Protein AF-A0A2G4GEY6-F1 (afdb_monomer_lite)

Secondary structure (DSSP, 8-state):
--HHHHHHHHTSS-PEEE-HHHHHHTTS-SSGGG-SHHHHHHTT--EEE--SSHHHHT--HHHHHHHHHHHH---HHHHHHHHHHHHHTSS--TTTHHHHHHHHHHHHHHHHHHHSSTTHHHHTTT------HHHHHHH---TT--GGG--

Structure (mmCIF, N/CA/C/O backbone):
data_AF-A0A2G4GEY6-F1
#
_entry.id   AF-A0A2G4GEY6-F1
#
loop_
_atom_site.group_PDB
_atom_site.id
_atom_site.type_symbol
_atom_site.label_atom_id
_atom_site.label_alt_id
_atom_site.label_comp_id
_atom_site.label_asym_id
_atom_site.label_entity_id
_atom_site.label_seq_id
_atom_site.pdbx_PDB_ins_code
_atom_site.Cartn_x
_atom_site.Cartn_y
_atom_site.Cartn_z
_atom_site.occupancy
_atom_site.B_iso_or_equiv
_atom_site.auth_seq_id
_atom_site.auth_comp_id
_atom_site.auth_asym_id
_atom_site.auth_atom_id
_atom_site.pdbx_PDB_model_num
ATOM 1 N N . MET A 1 1 ? 13.506 -6.830 -16.451 1.00 78.69 1 MET A N 1
ATOM 2 C CA . MET A 1 1 ? 13.740 -7.970 -15.534 1.00 78.69 1 MET A CA 1
ATOM 3 C C . MET A 1 1 ? 13.830 -9.248 -16.355 1.00 78.69 1 MET A C 1
ATOM 5 O O . MET A 1 1 ? 13.039 -9.387 -17.278 1.00 78.69 1 MET A O 1
ATOM 9 N N . SER A 1 2 ? 14.783 -10.144 -16.072 1.00 88.81 2 SER A N 1
ATOM 10 C CA . SER A 1 2 ? 14.877 -11.432 -16.782 1.00 88.81 2 SER A CA 1
ATOM 11 C C . SER A 1 2 ? 13.756 -12.388 -16.351 1.00 88.81 2 SER A C 1
ATOM 13 O O . SER A 1 2 ? 13.258 -12.293 -15.226 1.00 88.81 2 SER A O 1
ATOM 15 N N . SER A 1 3 ? 13.388 -13.345 -17.208 1.00 87.75 3 SER A N 1
ATOM 16 C CA . SER A 1 3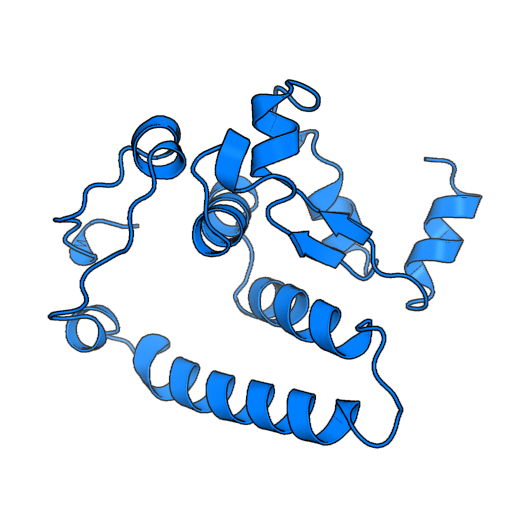 ? 12.372 -14.357 -16.881 1.00 87.75 3 SER A CA 1
ATOM 17 C C . SER A 1 3 ? 12.754 -15.193 -15.656 1.00 87.75 3 SER A C 1
ATOM 19 O O . SER A 1 3 ? 11.899 -15.502 -14.833 1.00 87.75 3 SER A O 1
ATOM 21 N N . ALA A 1 4 ? 14.043 -15.507 -15.488 1.00 89.75 4 ALA A N 1
ATOM 22 C CA . ALA A 1 4 ? 14.536 -16.259 -14.336 1.00 89.75 4 ALA A CA 1
ATOM 23 C C . ALA A 1 4 ? 14.352 -15.483 -13.021 1.00 89.75 4 ALA A C 1
ATOM 25 O O . ALA A 1 4 ? 13.829 -16.025 -12.051 1.00 89.75 4 ALA A O 1
ATOM 26 N N . THR A 1 5 ? 14.711 -14.194 -13.001 1.00 90.12 5 THR A N 1
ATOM 27 C CA . THR A 1 5 ? 14.505 -13.332 -11.826 1.00 90.12 5 THR A CA 1
ATOM 28 C C . THR A 1 5 ? 13.023 -13.210 -11.487 1.00 90.12 5 THR A C 1
ATOM 30 O O . THR A 1 5 ? 12.642 -13.326 -10.327 1.00 90.12 5 THR A O 1
ATOM 33 N N . TYR A 1 6 ? 12.174 -13.031 -12.496 1.00 90.31 6 TYR A N 1
ATOM 34 C CA . TYR A 1 6 ? 10.735 -12.935 -12.288 1.00 90.31 6 TYR A CA 1
ATOM 35 C C . TYR A 1 6 ? 10.137 -14.203 -11.662 1.00 90.31 6 TYR A C 1
ATOM 37 O O . TYR A 1 6 ? 9.339 -14.116 -10.731 1.00 90.31 6 TYR A O 1
ATOM 45 N N . LEU A 1 7 ? 10.556 -15.386 -12.122 1.00 89.44 7 LEU A N 1
ATOM 46 C CA . LEU A 1 7 ? 10.109 -16.656 -11.544 1.00 89.44 7 LEU A CA 1
ATOM 47 C C . LEU A 1 7 ? 10.550 -16.823 -10.084 1.00 89.44 7 LEU A C 1
ATOM 49 O O . LEU A 1 7 ? 9.779 -17.340 -9.279 1.00 89.44 7 LEU A O 1
ATOM 53 N N . LEU A 1 8 ? 11.742 -16.338 -9.720 1.00 89.38 8 LEU A N 1
ATOM 54 C CA . LEU A 1 8 ? 12.191 -16.326 -8.324 1.00 89.38 8 LEU A CA 1
ATOM 55 C C . LEU A 1 8 ? 11.315 -15.421 -7.448 1.00 89.38 8 LEU A C 1
ATOM 57 O O . LEU A 1 8 ? 10.951 -15.816 -6.341 1.00 89.38 8 LEU A O 1
ATOM 61 N N . LEU A 1 9 ? 10.940 -14.240 -7.947 1.00 91.50 9 LEU A N 1
ATOM 62 C CA . LEU A 1 9 ? 10.066 -13.311 -7.224 1.00 91.50 9 LEU A CA 1
ATOM 63 C C . LEU A 1 9 ? 8.654 -13.874 -7.016 1.00 91.50 9 LEU A C 1
ATOM 65 O O . LEU A 1 9 ? 8.071 -13.685 -5.952 1.00 91.50 9 LEU A O 1
ATOM 69 N N . ARG A 1 10 ? 8.116 -14.621 -7.989 1.00 89.50 10 ARG A N 1
ATOM 70 C CA . ARG A 1 10 ? 6.799 -15.273 -7.861 1.00 89.50 10 ARG A CA 1
ATOM 71 C C . ARG A 1 10 ? 6.754 -16.387 -6.815 1.00 89.50 10 ARG A C 1
ATOM 73 O O . ARG A 1 10 ? 5.665 -16.777 -6.412 1.00 89.50 10 ARG A O 1
ATOM 80 N N . ASN A 1 11 ? 7.892 -16.894 -6.340 1.00 86.06 11 ASN A N 1
ATOM 81 C CA . ASN A 1 11 ? 7.934 -17.974 -5.349 1.00 86.06 11 ASN A CA 1
ATOM 82 C C . ASN A 1 11 ? 7.660 -17.499 -3.902 1.00 86.06 11 ASN A C 1
ATOM 84 O O . ASN A 1 11 ? 8.158 -18.086 -2.945 1.00 86.06 11 ASN A O 1
ATOM 88 N N . ASN A 1 12 ? 6.928 -16.391 -3.737 1.00 78.19 12 ASN A N 1
ATOM 89 C CA . ASN A 1 12 ? 6.452 -15.831 -2.467 1.00 78.19 12 ASN A CA 1
ATOM 90 C C . ASN A 1 12 ? 7.522 -15.607 -1.375 1.00 78.19 12 ASN A C 1
ATOM 92 O O . ASN A 1 12 ? 7.202 -15.490 -0.196 1.00 78.19 12 ASN A O 1
ATOM 96 N N . ARG A 1 13 ? 8.808 -15.576 -1.743 1.00 87.44 13 ARG A N 1
ATOM 97 C CA . ARG A 1 13 ? 9.929 -15.497 -0.792 1.00 87.44 13 ARG A CA 1
ATOM 98 C C . ARG A 1 13 ? 10.426 -14.070 -0.581 1.00 87.44 13 ARG A C 1
ATOM 100 O O . ARG A 1 13 ? 11.007 -13.773 0.458 1.00 87.44 13 ARG A O 1
ATOM 107 N N . TYR A 1 14 ? 10.193 -13.200 -1.559 1.00 92.19 14 TYR A N 1
ATOM 108 C CA . TYR A 1 14 ? 10.721 -11.844 -1.596 1.00 92.19 14 TYR A CA 1
ATOM 109 C C . TYR A 1 14 ? 9.590 -10.860 -1.869 1.00 92.19 14 TYR A C 1
ATOM 111 O O . TYR A 1 14 ? 8.844 -11.030 -2.832 1.00 92.19 14 TYR A O 1
ATOM 119 N N . LEU A 1 15 ? 9.493 -9.835 -1.026 1.00 96.12 15 LEU A N 1
ATOM 120 C CA . LEU A 1 15 ? 8.645 -8.676 -1.262 1.00 96.12 15 LEU A CA 1
ATOM 121 C C . LEU A 1 15 ? 9.365 -7.705 -2.195 1.00 96.12 15 LEU A C 1
ATOM 123 O O . LEU A 1 15 ? 10.549 -7.428 -2.003 1.00 96.12 15 LEU A O 1
ATOM 127 N N . VAL A 1 16 ? 8.643 -7.150 -3.162 1.00 96.94 16 VAL A N 1
ATOM 128 C CA . VAL A 1 16 ? 9.079 -5.965 -3.901 1.00 96.94 16 VAL A CA 1
ATOM 129 C C . VAL A 1 16 ? 8.397 -4.739 -3.298 1.00 96.94 16 VAL A C 1
ATOM 131 O O . VAL A 1 16 ? 7.169 -4.633 -3.318 1.00 96.94 16 VAL A O 1
ATOM 134 N N . GLU A 1 17 ? 9.188 -3.813 -2.763 1.00 97.25 17 GLU A N 1
ATOM 135 C CA . GL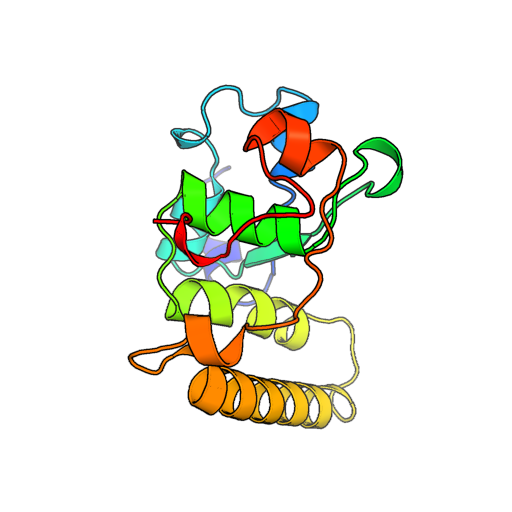U A 1 17 ? 8.696 -2.507 -2.321 1.00 97.25 17 GLU A CA 1
ATOM 136 C C . GLU A 1 17 ? 8.473 -1.592 -3.529 1.00 97.25 17 GLU A C 1
ATOM 138 O O . GLU A 1 17 ? 9.326 -1.471 -4.411 1.00 97.25 17 GLU A O 1
ATOM 143 N N . ILE A 1 18 ? 7.295 -0.979 -3.590 1.00 97.56 18 ILE A N 1
ATOM 144 C CA . ILE A 1 18 ? 6.837 -0.167 -4.710 1.00 97.56 18 ILE A CA 1
ATOM 145 C C . ILE A 1 18 ? 6.626 1.268 -4.223 1.00 97.56 18 ILE A C 1
ATOM 147 O O . ILE A 1 18 ? 5.794 1.516 -3.350 1.00 97.56 18 ILE A O 1
ATOM 151 N N . ASN A 1 19 ? 7.343 2.205 -4.845 1.00 96.50 19 ASN A N 1
ATOM 152 C CA . ASN A 1 19 ? 7.366 3.619 -4.466 1.00 96.50 19 ASN A CA 1
ATOM 153 C C . ASN A 1 19 ? 6.728 4.465 -5.579 1.00 96.50 19 ASN A C 1
ATOM 155 O O . ASN A 1 19 ? 7.434 5.116 -6.356 1.00 96.50 19 ASN A O 1
ATOM 159 N N . LEU A 1 20 ? 5.398 4.420 -5.725 1.00 95.88 20 LEU A N 1
ATOM 160 C CA . LEU A 1 20 ? 4.706 4.965 -6.903 1.00 95.88 20 LEU A CA 1
ATOM 161 C C . LEU A 1 20 ? 4.904 6.476 -7.033 1.00 95.88 20 LEU A C 1
ATOM 163 O O . LEU A 1 20 ? 5.131 6.982 -8.137 1.00 95.88 20 LEU A O 1
ATOM 167 N N . VAL A 1 21 ? 4.822 7.205 -5.916 1.00 94.25 21 VAL A N 1
ATOM 168 C CA . VAL A 1 21 ? 4.986 8.663 -5.920 1.00 94.25 21 VAL A CA 1
ATOM 169 C C . VAL A 1 21 ? 6.416 9.037 -6.300 1.00 94.25 21 VAL A C 1
ATOM 171 O O . VAL A 1 21 ? 6.606 9.838 -7.217 1.00 94.25 21 VAL A O 1
ATOM 174 N N . SER A 1 22 ? 7.410 8.411 -5.664 1.00 94.75 22 SER A N 1
ATOM 175 C CA . SER A 1 22 ? 8.834 8.628 -5.962 1.00 94.75 22 SER A CA 1
ATOM 176 C C . SER A 1 22 ? 9.157 8.310 -7.428 1.00 94.75 22 SER A C 1
ATOM 178 O O . SER A 1 22 ? 9.702 9.148 -8.147 1.00 94.75 22 SER A O 1
ATOM 180 N N . ASN A 1 23 ? 8.725 7.146 -7.934 1.00 93.94 23 ASN A N 1
ATOM 181 C CA . ASN A 1 23 ? 8.978 6.720 -9.317 1.00 93.94 23 ASN A CA 1
ATOM 182 C C . ASN A 1 23 ? 8.396 7.691 -10.354 1.00 93.94 23 ASN A C 1
ATOM 184 O O . ASN A 1 23 ? 9.021 7.949 -11.386 1.00 93.94 23 ASN A O 1
ATOM 188 N N . ARG A 1 24 ? 7.229 8.277 -10.062 1.00 90.62 24 ARG A N 1
ATOM 189 C CA . ARG A 1 24 ? 6.629 9.320 -10.897 1.00 90.62 24 ARG A CA 1
ATOM 190 C C . ARG A 1 24 ? 7.404 10.637 -10.821 1.00 90.62 24 ARG A C 1
ATOM 192 O O . ARG A 1 24 ? 7.635 11.257 -11.856 1.00 90.62 24 ARG A O 1
ATOM 199 N N . LEU A 1 25 ? 7.761 11.100 -9.621 1.00 90.31 25 LEU A N 1
ATOM 200 C CA . LEU A 1 25 ? 8.410 12.405 -9.424 1.00 90.31 25 LEU A CA 1
ATOM 201 C C . LEU A 1 25 ? 9.854 12.435 -9.938 1.00 90.31 25 LEU A C 1
ATOM 203 O O . LEU A 1 25 ? 10.306 13.482 -10.395 1.00 90.31 25 LEU A O 1
ATOM 207 N N . LEU A 1 26 ? 10.531 11.286 -9.949 1.00 91.31 26 LEU A N 1
ATOM 208 C CA . LEU A 1 26 ? 11.842 11.096 -10.574 1.00 91.31 26 LEU A CA 1
ATOM 209 C C . LEU A 1 26 ? 11.767 10.825 -12.087 1.00 91.31 26 LEU A C 1
ATOM 211 O O . LEU A 1 26 ? 12.794 10.600 -12.719 1.00 91.31 26 LEU A O 1
ATOM 215 N N . ALA A 1 27 ? 10.566 10.851 -12.676 1.00 86.44 27 ALA A N 1
ATOM 216 C CA . ALA A 1 27 ? 10.319 10.606 -14.097 1.00 86.44 27 ALA A CA 1
ATOM 217 C C . ALA A 1 27 ? 10.824 9.243 -14.621 1.00 86.44 27 ALA A C 1
ATOM 219 O O . ALA A 1 27 ? 11.021 9.085 -15.825 1.00 86.44 27 ALA A O 1
ATOM 220 N N . TYR A 1 28 ? 10.969 8.237 -13.750 1.00 81.94 28 TYR A N 1
ATOM 221 C CA . TYR A 1 28 ? 11.288 6.865 -14.170 1.00 81.94 28 TYR A CA 1
ATOM 222 C C . TYR A 1 28 ? 10.149 6.222 -14.961 1.00 81.94 28 TYR A C 1
ATOM 224 O O . TYR A 1 28 ? 10.383 5.375 -15.818 1.00 81.94 28 TYR A O 1
ATOM 232 N N . VAL A 1 29 ? 8.913 6.628 -14.664 1.00 78.94 29 VAL A N 1
ATOM 233 C CA . VAL A 1 29 ? 7.706 6.165 -15.343 1.00 78.94 29 VAL A CA 1
ATOM 234 C C . VAL A 1 29 ? 6.844 7.384 -15.657 1.00 78.94 29 VAL A C 1
ATOM 236 O O . VAL A 1 29 ? 6.232 7.977 -14.768 1.00 78.94 29 VAL A O 1
ATOM 239 N N . THR A 1 30 ? 6.823 7.788 -16.925 1.00 75.44 30 THR A N 1
ATOM 240 C CA . THR A 1 30 ? 6.037 8.939 -17.399 1.00 75.44 30 THR A CA 1
ATOM 241 C C . THR A 1 30 ? 4.571 8.577 -17.627 1.00 75.44 30 THR A C 1
ATOM 243 O O . THR A 1 30 ? 3.687 9.375 -17.315 1.00 75.44 30 THR A O 1
ATOM 246 N N . ASP A 1 31 ? 4.310 7.359 -18.105 1.00 85.50 31 ASP A N 1
ATOM 247 C CA . ASP A 1 31 ? 2.976 6.774 -18.224 1.00 85.50 31 ASP A CA 1
ATOM 248 C C . ASP A 1 31 ? 2.752 5.746 -17.103 1.00 85.50 31 ASP A C 1
ATOM 250 O O . ASP A 1 31 ? 3.406 4.700 -17.114 1.00 85.50 31 ASP A O 1
ATOM 254 N N . PRO A 1 32 ? 1.823 5.988 -16.154 1.00 83.75 32 PRO A N 1
ATOM 255 C CA . PRO A 1 32 ? 1.493 5.029 -15.103 1.00 83.75 32 PRO A CA 1
ATOM 256 C C . PRO A 1 32 ? 1.214 3.618 -15.631 1.00 83.75 32 PRO A C 1
ATOM 258 O O . PRO A 1 32 ? 1.593 2.652 -14.979 1.00 83.75 32 PRO A O 1
ATOM 261 N N . MET A 1 33 ? 0.638 3.471 -16.828 1.00 86.62 33 MET A N 1
ATOM 262 C CA . MET A 1 33 ? 0.335 2.158 -17.411 1.00 86.62 33 MET A CA 1
ATOM 263 C C . MET A 1 33 ? 1.582 1.323 -17.724 1.00 86.62 33 MET A C 1
ATOM 265 O O . MET A 1 33 ? 1.484 0.103 -17.846 1.00 86.62 33 MET A O 1
ATOM 269 N N . GLN A 1 34 ? 2.754 1.954 -17.819 1.00 90.88 34 GLN A N 1
ATOM 270 C CA . GLN A 1 34 ? 4.036 1.280 -18.027 1.00 90.88 34 GLN A CA 1
ATOM 271 C C . GLN A 1 34 ? 4.707 0.857 -16.717 1.00 90.88 34 GLN A C 1
ATOM 273 O O . GLN A 1 34 ? 5.735 0.177 -16.742 1.00 90.88 34 GLN A O 1
ATOM 278 N N . HIS A 1 35 ? 4.149 1.230 -15.562 1.00 95.06 35 HIS A N 1
ATOM 279 C CA . HIS A 1 35 ? 4.694 0.805 -14.281 1.00 95.06 35 HIS A CA 1
ATOM 280 C C . HIS A 1 35 ? 4.587 -0.725 -14.150 1.00 95.06 35 HIS A C 1
ATOM 282 O O . HIS A 1 35 ? 3.519 -1.288 -14.391 1.00 95.06 35 HIS A O 1
ATOM 288 N N . PRO A 1 36 ? 5.629 -1.438 -13.685 1.00 94.75 36 PRO A N 1
ATOM 289 C CA . PRO A 1 36 ? 5.570 -2.896 -13.519 1.00 94.75 36 PRO A CA 1
ATOM 290 C C . PRO A 1 36 ? 4.645 -3.354 -12.379 1.00 94.75 36 PRO A C 1
ATOM 292 O O . PRO A 1 36 ? 4.363 -4.542 -12.247 1.00 94.75 36 PRO A O 1
ATOM 295 N N . PHE A 1 37 ? 4.158 -2.422 -11.557 1.00 96.75 37 PHE A N 1
ATOM 296 C CA . PHE A 1 37 ? 3.401 -2.691 -10.331 1.00 96.75 37 PHE A CA 1
ATOM 297 C C . PHE A 1 37 ? 2.162 -3.575 -10.554 1.00 96.75 37 PHE A C 1
ATOM 299 O O . PHE A 1 37 ? 2.094 -4.634 -9.927 1.00 96.75 37 PHE A O 1
ATOM 306 N N . PRO A 1 38 ? 1.209 -3.219 -11.443 1.00 95.94 38 PRO A N 1
ATOM 307 C CA . PRO A 1 38 ? 0.022 -4.038 -11.673 1.00 95.94 38 PRO A CA 1
ATOM 308 C C . PRO A 1 38 ? 0.359 -5.448 -12.163 1.00 95.94 38 PRO A C 1
ATOM 310 O O . PRO A 1 38 ? -0.316 -6.397 -11.774 1.00 95.94 38 PRO A O 1
ATOM 313 N N . VAL A 1 39 ? 1.404 -5.606 -12.986 1.00 95.06 39 VAL A N 1
ATOM 314 C CA . VAL A 1 39 ? 1.832 -6.925 -13.474 1.00 95.06 39 VAL A CA 1
ATOM 315 C C . VAL A 1 39 ? 2.390 -7.756 -12.327 1.00 95.06 39 VAL A C 1
ATOM 317 O O . VAL A 1 39 ? 1.967 -8.895 -12.163 1.00 95.06 39 VAL A O 1
ATOM 320 N N . LEU A 1 40 ? 3.286 -7.200 -11.507 1.00 96.25 40 LEU A N 1
ATOM 321 C CA . LEU A 1 40 ? 3.846 -7.898 -10.345 1.00 96.25 40 LEU A CA 1
ATOM 322 C C . LEU A 1 40 ? 2.735 -8.357 -9.390 1.00 96.25 40 LEU A C 1
ATOM 324 O O . LEU A 1 40 ? 2.639 -9.546 -9.089 1.00 96.25 40 LEU A O 1
ATOM 328 N N . LEU A 1 41 ? 1.845 -7.440 -9.007 1.00 96.56 41 LEU A N 1
ATOM 329 C CA . LEU A 1 41 ? 0.726 -7.721 -8.109 1.00 96.56 41 LEU A CA 1
ATOM 330 C C . LEU A 1 41 ? -0.178 -8.839 -8.648 1.00 96.56 41 LEU A C 1
ATOM 332 O O . LEU A 1 41 ? -0.402 -9.848 -7.982 1.00 96.56 41 LEU A O 1
ATOM 336 N N . ARG A 1 42 ? -0.675 -8.693 -9.881 1.00 95.75 42 ARG A N 1
ATOM 337 C CA . ARG A 1 42 ? -1.709 -9.583 -10.446 1.00 95.75 42 ARG A CA 1
ATOM 338 C C . ARG A 1 42 ? -1.183 -10.929 -10.911 1.00 95.75 42 ARG A C 1
ATOM 340 O O . ARG A 1 42 ? -1.959 -11.822 -11.235 1.00 95.75 42 ARG A O 1
ATOM 347 N N . THR A 1 43 ? 0.131 -11.091 -10.938 1.00 94.69 43 THR A N 1
ATOM 348 C CA . THR A 1 43 ? 0.776 -12.368 -11.239 1.00 94.69 43 THR A CA 1
ATOM 349 C C . THR A 1 43 ? 1.264 -13.078 -9.980 1.00 94.69 43 THR A C 1
ATOM 351 O O . THR A 1 43 ? 1.808 -14.179 -10.075 1.00 94.69 43 THR A O 1
ATOM 354 N N . GLY A 1 44 ? 1.016 -12.518 -8.794 1.00 92.81 44 GLY A N 1
ATOM 355 C CA . GLY A 1 44 ? 1.319 -13.156 -7.515 1.00 92.81 44 GLY A CA 1
ATOM 356 C C . GLY A 1 44 ? 2.752 -12.947 -7.034 1.00 92.81 44 GLY A C 1
ATOM 357 O O . GLY A 1 44 ? 3.233 -13.733 -6.225 1.00 92.81 44 GLY A O 1
ATOM 358 N N . VAL A 1 45 ? 3.453 -11.919 -7.523 1.00 96.56 45 VAL A N 1
ATOM 359 C CA . VAL A 1 45 ? 4.668 -11.449 -6.845 1.00 96.56 45 VAL A CA 1
ATOM 360 C C . VAL A 1 45 ? 4.242 -10.685 -5.587 1.00 96.56 45 VAL A C 1
ATOM 362 O O . VAL A 1 45 ? 3.406 -9.782 -5.698 1.00 96.56 45 VAL A O 1
ATOM 365 N N . PRO A 1 46 ? 4.806 -10.985 -4.402 1.00 96.81 46 PRO A N 1
ATOM 366 C CA . PRO A 1 46 ? 4.516 -10.211 -3.204 1.00 96.81 46 PRO A CA 1
ATOM 367 C C . PRO A 1 46 ? 4.991 -8.778 -3.383 1.00 96.81 46 PRO A C 1
ATOM 369 O O . PRO A 1 46 ? 6.164 -8.517 -3.654 1.00 96.81 46 PRO A O 1
ATOM 372 N N . VAL A 1 47 ? 4.068 -7.842 -3.221 1.00 97.88 47 VAL A N 1
ATOM 373 C CA . VAL A 1 47 ? 4.336 -6.409 -3.330 1.00 97.88 47 VAL A CA 1
ATOM 374 C C . VAL A 1 47 ? 3.799 -5.679 -2.109 1.00 97.88 47 VAL A C 1
ATOM 376 O O . VAL A 1 47 ? 2.775 -6.073 -1.544 1.00 97.88 47 VAL A O 1
ATOM 379 N N . GLY A 1 48 ? 4.497 -4.616 -1.720 1.00 97.75 48 GLY A N 1
ATOM 380 C CA . GLY A 1 48 ? 4.085 -3.662 -0.693 1.00 97.75 48 GLY A CA 1
ATOM 381 C C . GLY A 1 48 ? 4.334 -2.235 -1.175 1.00 97.75 48 GLY A C 1
ATOM 382 O O . GLY A 1 48 ? 5.172 -2.017 -2.048 1.00 97.75 48 GLY A O 1
ATOM 383 N N . LEU A 1 49 ? 3.591 -1.266 -0.639 1.00 98.12 49 LEU A N 1
ATOM 384 C CA . LEU A 1 49 ? 3.793 0.153 -0.947 1.00 98.12 49 LEU A CA 1
ATOM 385 C C . LEU A 1 49 ? 4.718 0.800 0.084 1.00 98.12 49 LEU A C 1
ATOM 387 O O . LEU A 1 49 ? 4.648 0.462 1.266 1.00 98.12 49 LEU A O 1
ATOM 391 N N . ASN A 1 50 ? 5.537 1.754 -0.354 1.00 97.00 50 ASN A N 1
ATOM 392 C CA . ASN A 1 50 ? 6.388 2.562 0.511 1.00 97.00 50 ASN A CA 1
ATOM 393 C C . ASN A 1 50 ? 6.533 3.989 -0.044 1.00 97.00 50 ASN A C 1
ATOM 395 O O . ASN A 1 50 ? 6.402 4.217 -1.241 1.00 97.00 50 ASN A O 1
ATOM 399 N N . THR A 1 51 ? 6.776 4.964 0.835 1.00 95.12 51 THR A N 1
ATOM 400 C CA . THR A 1 51 ? 6.886 6.383 0.449 1.00 95.12 51 THR A CA 1
ATOM 401 C C . THR A 1 51 ? 8.254 6.773 -0.090 1.00 95.12 51 THR A C 1
ATOM 403 O O . THR A 1 51 ? 8.387 7.880 -0.610 1.00 95.12 51 THR A O 1
ATOM 406 N N . ASP A 1 52 ? 9.270 5.919 0.083 1.00 94.94 52 ASP A N 1
ATOM 407 C CA . ASP A 1 52 ? 10.670 6.275 -0.170 1.00 94.94 52 ASP A CA 1
ATOM 408 C C . ASP A 1 52 ? 11.062 7.491 0.701 1.00 94.94 52 ASP A C 1
ATOM 410 O O . ASP A 1 52 ? 11.007 7.416 1.931 1.00 94.94 52 ASP A O 1
ATOM 414 N N . ASP A 1 53 ? 11.307 8.655 0.097 1.00 91.00 53 ASP A N 1
ATOM 415 C CA . ASP A 1 53 ? 11.640 9.911 0.772 1.00 91.00 53 ASP A CA 1
ATOM 416 C C . ASP A 1 53 ? 10.427 10.828 1.006 1.00 91.00 53 ASP A C 1
ATOM 418 O O . ASP A 1 53 ? 10.264 11.869 0.358 1.00 91.00 53 ASP A O 1
ATOM 422 N N . ARG A 1 54 ? 9.590 10.510 2.006 1.00 88.06 54 ARG A N 1
ATOM 423 C CA . ARG A 1 54 ? 8.382 11.309 2.334 1.00 88.06 54 ARG A CA 1
ATOM 424 C C . ARG A 1 54 ? 8.643 12.820 2.465 1.00 88.06 54 ARG A C 1
ATOM 426 O O . ARG A 1 54 ? 7.786 13.635 2.133 1.00 88.06 54 ARG A O 1
ATOM 433 N N . GLY A 1 55 ? 9.818 13.194 2.984 1.00 87.31 55 GLY A N 1
ATOM 434 C CA . GLY A 1 55 ? 10.199 14.587 3.227 1.00 87.31 55 GLY A CA 1
ATOM 435 C C . GLY A 1 55 ? 10.541 15.343 1.945 1.00 87.31 55 GLY A C 1
ATOM 436 O O . GLY A 1 55 ? 10.192 16.514 1.824 1.00 87.31 55 GLY A O 1
ATOM 437 N N . MET A 1 56 ? 11.165 14.663 0.980 1.00 89.38 56 MET A N 1
ATOM 438 C CA . MET A 1 56 ? 11.489 15.234 -0.328 1.00 89.38 56 MET A CA 1
ATOM 439 C C . MET A 1 56 ? 10.220 15.473 -1.152 1.00 89.38 56 MET A C 1
ATOM 441 O O . MET A 1 56 ? 10.084 16.495 -1.823 1.00 89.38 56 MET A O 1
ATOM 445 N N . TRP A 1 57 ? 9.271 14.537 -1.077 1.00 88.00 57 TRP A N 1
ATOM 446 C CA . TRP A 1 57 ? 8.080 14.541 -1.925 1.00 88.00 57 TRP A CA 1
ATOM 447 C C . TRP A 1 57 ? 6.875 15.260 -1.322 1.00 88.00 57 TRP A C 1
ATOM 449 O O . TRP A 1 57 ? 5.942 15.575 -2.063 1.00 88.00 57 TRP A O 1
ATOM 459 N N . ASP A 1 58 ? 6.894 15.536 -0.010 1.00 92.56 58 ASP A N 1
ATOM 460 C CA . ASP A 1 58 ? 5.719 15.986 0.748 1.00 92.56 58 ASP A CA 1
ATOM 461 C C . ASP A 1 58 ? 4.515 15.095 0.394 1.00 92.56 58 ASP A C 1
ATOM 463 O O . ASP A 1 58 ? 3.508 15.534 -0.175 1.00 92.56 58 ASP A O 1
ATOM 467 N N . SER A 1 59 ? 4.713 13.797 0.644 1.00 94.00 59 SER A N 1
ATOM 468 C CA . SER A 1 59 ? 3.774 12.707 0.394 1.00 94.00 59 SER A CA 1
ATOM 469 C C . SER A 1 59 ? 3.573 11.862 1.655 1.00 94.00 59 SER A C 1
ATOM 471 O O . S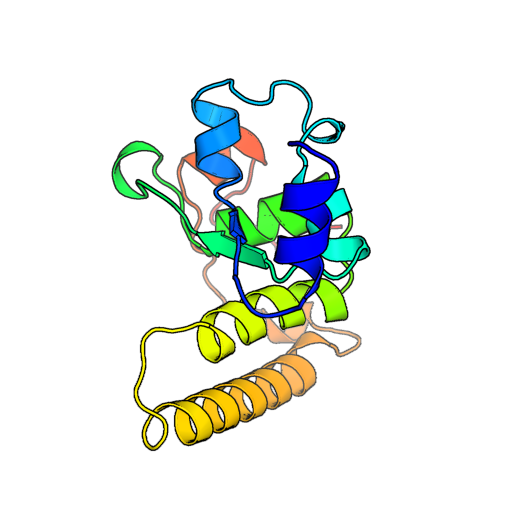ER A 1 59 ? 4.312 11.950 2.639 1.00 94.00 59 SER A O 1
ATOM 473 N N . THR A 1 60 ? 2.526 11.048 1.644 1.00 94.50 60 THR A N 1
ATOM 474 C CA . THR A 1 60 ? 2.113 10.183 2.750 1.00 94.50 60 THR A CA 1
ATOM 475 C C . THR A 1 60 ? 1.876 8.761 2.262 1.00 94.50 60 THR A C 1
ATOM 477 O O . THR A 1 60 ? 1.681 8.518 1.073 1.00 94.50 60 THR A O 1
ATOM 480 N N . PHE A 1 61 ? 1.805 7.811 3.194 1.00 94.00 61 PHE A N 1
ATOM 481 C CA . PHE A 1 61 ? 1.426 6.434 2.869 1.00 94.00 61 PHE A CA 1
ATOM 482 C C . PHE A 1 61 ? 0.025 6.367 2.234 1.00 94.00 61 PHE A C 1
ATOM 484 O O . PHE A 1 61 ? -0.207 5.598 1.308 1.00 94.00 61 PHE A O 1
ATOM 491 N N . THR A 1 62 ? -0.897 7.239 2.659 1.00 93.94 62 THR A N 1
ATOM 492 C CA . THR A 1 62 ? -2.219 7.386 2.033 1.00 93.94 62 THR A CA 1
ATOM 493 C C . THR A 1 62 ? -2.118 7.814 0.570 1.00 93.94 62 THR A C 1
ATOM 495 O O . THR A 1 62 ? -2.901 7.336 -0.246 1.00 93.94 62 THR A O 1
ATOM 498 N N . ASP A 1 63 ? -1.155 8.670 0.211 1.00 95.25 63 ASP A N 1
ATOM 499 C CA . ASP A 1 63 ? -0.951 9.084 -1.181 1.00 95.25 63 ASP A CA 1
ATOM 500 C C . ASP A 1 63 ? -0.483 7.917 -2.063 1.00 95.25 63 ASP A C 1
ATOM 502 O O . ASP A 1 63 ? -0.924 7.820 -3.209 1.00 95.25 63 ASP A O 1
ATOM 506 N N . GLU A 1 64 ? 0.347 7.006 -1.539 1.00 96.88 64 GLU A N 1
ATOM 507 C CA . GLU A 1 64 ? 0.748 5.782 -2.251 1.00 96.88 64 GLU A C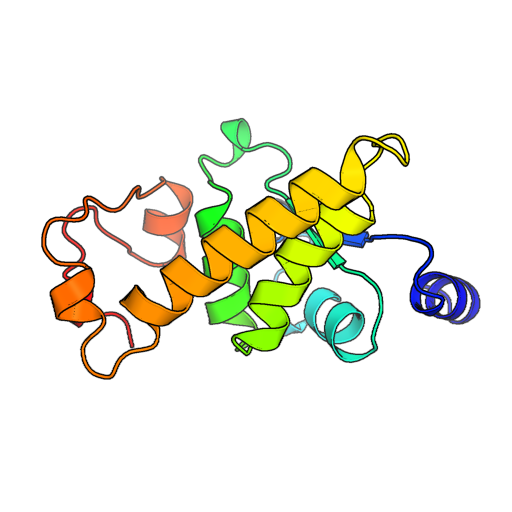A 1
ATOM 508 C C . GLU A 1 64 ? -0.475 4.904 -2.549 1.00 96.88 64 GLU A C 1
ATOM 510 O O . GLU A 1 64 ? -0.711 4.532 -3.700 1.00 96.88 64 GLU A O 1
ATOM 515 N N . TYR A 1 65 ? -1.317 4.643 -1.541 1.00 96.75 65 TYR A N 1
ATOM 516 C CA . TYR A 1 65 ? -2.545 3.857 -1.717 1.00 96.75 65 TYR A CA 1
ATOM 517 C C . TYR A 1 65 ? -3.544 4.544 -2.649 1.00 96.75 65 TYR A C 1
ATOM 519 O O . TYR A 1 65 ? -4.113 3.898 -3.528 1.00 96.75 65 TYR A O 1
ATOM 527 N N . PHE A 1 66 ? -3.739 5.856 -2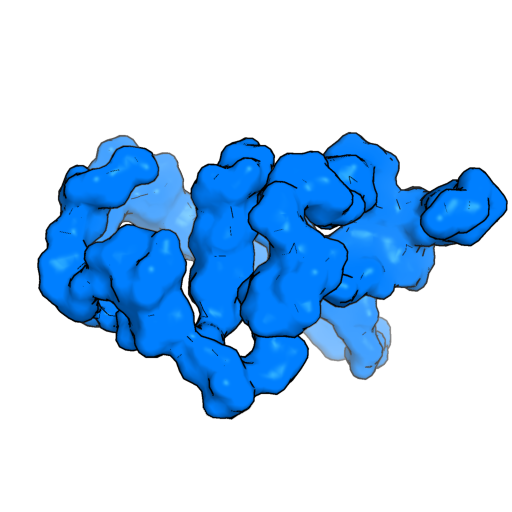.506 1.00 94.88 66 PHE A N 1
ATOM 528 C CA . PHE A 1 66 ? -4.632 6.618 -3.376 1.00 94.88 66 PHE A CA 1
ATOM 529 C C . PHE A 1 66 ? -4.155 6.570 -4.831 1.00 94.88 66 PHE A C 1
ATOM 531 O O . PHE A 1 66 ? -4.954 6.326 -5.733 1.00 94.88 66 PHE A O 1
ATOM 538 N N . THR A 1 67 ? -2.848 6.728 -5.060 1.00 94.62 67 THR A N 1
ATOM 539 C CA . THR A 1 67 ? -2.224 6.596 -6.384 1.00 94.62 67 THR A CA 1
ATOM 540 C C . THR A 1 67 ? -2.427 5.195 -6.947 1.00 94.62 67 THR A C 1
ATOM 542 O O . THR A 1 67 ? -2.794 5.054 -8.114 1.00 94.62 67 THR A O 1
ATOM 545 N N . ALA A 1 68 ? -2.233 4.163 -6.123 1.00 96.88 68 ALA A N 1
ATOM 546 C CA . ALA A 1 68 ? -2.392 2.779 -6.533 1.00 96.88 68 ALA A CA 1
ATOM 547 C C . ALA A 1 68 ? -3.838 2.476 -6.968 1.00 96.88 68 ALA A C 1
ATOM 549 O O . ALA A 1 68 ? -4.072 1.983 -8.072 1.00 96.88 68 ALA A O 1
ATOM 550 N N . VAL A 1 69 ? -4.818 2.844 -6.137 1.00 96.12 69 VAL A N 1
ATOM 551 C CA . VAL A 1 69 ? -6.247 2.644 -6.416 1.00 96.12 69 VAL A CA 1
ATOM 552 C C . VAL A 1 69 ? -6.683 3.443 -7.645 1.00 96.12 69 VAL A C 1
ATOM 554 O O . VAL A 1 69 ? -7.289 2.874 -8.552 1.00 96.12 69 VAL A O 1
ATOM 557 N N . LYS A 1 70 ? -6.350 4.740 -7.719 1.00 93.50 70 LYS A N 1
ATOM 558 C CA . LYS A 1 70 ? -6.799 5.613 -8.814 1.00 93.50 70 LYS A CA 1
ATOM 559 C C . LYS A 1 70 ? -6.191 5.261 -10.166 1.00 93.50 70 LYS A C 1
ATOM 561 O O . LYS A 1 70 ? -6.904 5.324 -11.162 1.00 93.50 70 LYS A O 1
ATOM 566 N N . ASN A 1 71 ? -4.907 4.908 -10.217 1.00 94.25 71 ASN A N 1
ATOM 567 C CA . ASN A 1 71 ? -4.229 4.674 -11.494 1.00 94.25 71 ASN A CA 1
ATOM 568 C C . ASN A 1 71 ? -4.371 3.233 -11.991 1.00 94.25 71 ASN A C 1
ATOM 570 O O . ASN A 1 71 ? -4.327 3.012 -13.197 1.00 94.25 71 ASN A O 1
ATOM 574 N N . TYR A 1 72 ? -4.536 2.257 -11.091 1.00 95.69 72 TYR A N 1
ATOM 575 C CA . TYR A 1 72 ? -4.529 0.836 -11.461 1.00 95.69 72 TYR A CA 1
ATOM 576 C C . TYR A 1 72 ? -5.844 0.111 -11.183 1.00 95.69 72 TYR A C 1
ATOM 578 O O . TYR A 1 72 ? -5.928 -1.086 -11.464 1.00 95.69 72 TYR A O 1
ATOM 586 N N . ASN A 1 73 ? -6.867 0.812 -10.678 1.00 95.44 73 ASN A N 1
ATOM 587 C CA . ASN A 1 73 ? -8.179 0.254 -10.347 1.00 95.44 73 ASN A CA 1
ATOM 588 C C . ASN A 1 73 ? -8.058 -0.979 -9.440 1.00 95.44 73 ASN A C 1
ATOM 590 O O . ASN A 1 73 ? -8.526 -2.068 -9.780 1.00 95.44 73 ASN A O 1
ATOM 594 N N . LEU A 1 74 ? -7.337 -0.824 -8.326 1.00 97.00 74 LEU A N 1
ATOM 595 C CA . LEU A 1 74 ? -7.173 -1.914 -7.374 1.00 97.00 74 LEU A CA 1
ATOM 596 C C . LEU A 1 74 ? -8.516 -2.293 -6.758 1.00 97.00 74 LEU A C 1
ATOM 598 O O . LEU A 1 74 ? -9.275 -1.442 -6.294 1.00 97.00 74 LEU A O 1
ATOM 602 N N . SER A 1 75 ? -8.764 -3.593 -6.698 1.00 96.50 75 SER A N 1
ATOM 603 C CA . SER A 1 75 ? -9.800 -4.160 -5.852 1.00 96.50 75 SER A CA 1
ATOM 604 C C . SER A 1 75 ? -9.472 -3.957 -4.370 1.00 96.50 75 SER A C 1
ATOM 606 O O . SER A 1 75 ? -8.320 -3.755 -3.965 1.00 96.50 75 SER A O 1
ATOM 608 N N . TRP A 1 76 ? -10.497 -4.070 -3.528 1.00 95.94 76 TRP A N 1
ATOM 609 C CA . TRP A 1 76 ? -10.310 -4.060 -2.079 1.00 95.94 76 TRP A CA 1
ATOM 610 C C . TRP A 1 76 ? -9.385 -5.194 -1.614 1.00 95.94 76 TRP A C 1
ATOM 612 O O . TRP A 1 76 ? -8.480 -4.967 -0.817 1.00 95.94 76 TRP A O 1
ATOM 622 N N . ALA A 1 77 ? -9.542 -6.392 -2.185 1.00 96.94 77 ALA A N 1
ATOM 623 C CA . ALA A 1 77 ? -8.694 -7.539 -1.873 1.00 96.94 77 ALA A CA 1
ATOM 624 C C . ALA A 1 77 ? -7.215 -7.289 -2.221 1.00 96.94 77 ALA A C 1
ATOM 626 O O . ALA A 1 77 ? -6.335 -7.581 -1.411 1.00 96.94 77 ALA A O 1
ATOM 627 N N . GLU A 1 78 ? -6.932 -6.696 -3.387 1.00 97.94 78 GLU A N 1
ATOM 628 C CA . GLU A 1 78 ? -5.576 -6.271 -3.762 1.00 97.94 78 GLU A CA 1
ATOM 629 C C . GLU A 1 78 ? -5.029 -5.237 -2.765 1.00 97.94 78 GLU A C 1
ATOM 631 O O . GLU A 1 78 ? -3.911 -5.383 -2.277 1.00 97.94 78 GLU A O 1
ATOM 636 N N . THR A 1 79 ? -5.835 -4.242 -2.390 1.00 97.62 79 THR A N 1
ATOM 637 C CA . THR A 1 79 ? -5.462 -3.200 -1.415 1.00 97.62 79 THR A CA 1
ATOM 638 C C . THR A 1 79 ? -5.084 -3.801 -0.055 1.00 97.62 79 THR A C 1
ATOM 640 O O . THR A 1 79 ? -4.033 -3.475 0.495 1.00 97.62 79 THR A O 1
ATOM 643 N N . VAL A 1 80 ? -5.897 -4.724 0.465 1.00 97.62 80 VAL A N 1
ATOM 644 C CA . VAL A 1 80 ? -5.623 -5.465 1.707 1.00 97.62 80 VAL A CA 1
ATOM 645 C C . VAL A 1 80 ? -4.343 -6.289 1.583 1.00 97.62 80 VAL A C 1
ATOM 647 O O . VAL A 1 80 ? -3.517 -6.293 2.495 1.00 97.62 80 VAL A O 1
ATOM 650 N N . SER A 1 81 ? -4.131 -6.948 0.439 1.00 97.19 81 SER A N 1
ATOM 651 C CA . SER A 1 81 ? -2.937 -7.771 0.234 1.00 97.19 81 SER A CA 1
ATOM 652 C C . SER A 1 81 ? -1.637 -6.964 0.331 1.00 97.19 81 SER A C 1
ATOM 654 O O . SER A 1 81 ? -0.680 -7.458 0.915 1.00 97.19 81 SER A O 1
ATOM 656 N N . LEU A 1 82 ? -1.611 -5.707 -0.133 1.00 98.12 82 LEU A N 1
ATOM 657 C CA . LEU A 1 82 ? -0.429 -4.835 -0.049 1.00 98.12 82 LEU A CA 1
ATOM 658 C C . LEU A 1 82 ? 0.005 -4.584 1.401 1.00 98.12 82 LEU A C 1
ATOM 660 O O . LEU A 1 82 ? 1.189 -4.681 1.724 1.00 98.12 82 LEU A O 1
ATOM 664 N N . ALA A 1 83 ? -0.955 -4.287 2.280 1.00 96.44 83 ALA A N 1
ATOM 665 C CA . ALA A 1 83 ? -0.694 -4.061 3.699 1.00 96.44 83 ALA A CA 1
ATOM 666 C C . ALA A 1 83 ? -0.368 -5.368 4.436 1.00 96.44 83 ALA A C 1
ATOM 668 O O . ALA A 1 83 ? 0.537 -5.405 5.263 1.00 96.44 83 ALA A O 1
ATOM 669 N N . ARG A 1 84 ? -1.061 -6.466 4.119 1.00 97.19 84 ARG A N 1
ATOM 670 C CA . ARG A 1 84 ? -0.757 -7.776 4.711 1.00 97.19 84 ARG A CA 1
ATOM 671 C C . ARG A 1 84 ? 0.654 -8.239 4.342 1.00 97.19 84 ARG A C 1
ATOM 673 O O . ARG A 1 84 ? 1.390 -8.712 5.207 1.00 97.19 84 ARG A O 1
ATOM 680 N N . ASN A 1 85 ? 1.053 -8.064 3.083 1.00 97.19 85 ASN A N 1
ATOM 681 C CA . ASN A 1 85 ? 2.375 -8.447 2.597 1.00 97.19 85 ASN A CA 1
ATOM 682 C C . ASN A 1 85 ? 3.495 -7.706 3.338 1.00 97.19 85 ASN A C 1
ATOM 684 O O . ASN A 1 85 ? 4.509 -8.326 3.657 1.00 97.19 85 ASN A O 1
ATOM 688 N N . SER A 1 86 ? 3.321 -6.422 3.675 1.00 95.88 86 SER A N 1
ATOM 689 C CA . SER A 1 86 ? 4.352 -5.683 4.418 1.00 95.88 86 SER A CA 1
ATOM 690 C C . SER A 1 86 ? 4.608 -6.275 5.808 1.00 95.88 86 SER A C 1
ATOM 692 O O . SER A 1 86 ? 5.754 -6.309 6.242 1.00 95.88 86 SER A O 1
ATOM 694 N N . LEU A 1 87 ? 3.585 -6.826 6.474 1.00 96.12 87 LEU A N 1
ATOM 695 C CA . LEU A 1 87 ? 3.728 -7.524 7.759 1.00 96.12 87 LEU A CA 1
ATOM 696 C C . LEU A 1 87 ? 4.298 -8.939 7.604 1.00 96.12 87 LEU A C 1
ATOM 698 O O . LEU A 1 87 ? 5.183 -9.336 8.363 1.00 96.12 87 LEU A O 1
ATOM 702 N N . VAL A 1 88 ? 3.823 -9.700 6.611 1.00 95.88 88 VAL A N 1
ATOM 703 C CA . VAL A 1 88 ? 4.312 -11.065 6.334 1.00 95.88 88 VAL A CA 1
ATOM 704 C C . VAL A 1 88 ? 5.811 -11.054 6.029 1.00 95.88 88 VAL A C 1
ATOM 706 O O . VAL A 1 88 ? 6.556 -11.896 6.536 1.00 95.88 88 VAL A O 1
ATOM 709 N N . HIS A 1 89 ? 6.265 -10.067 5.258 1.00 96.38 89 HIS A N 1
ATOM 710 C CA . HIS A 1 89 ? 7.658 -9.928 4.841 1.00 96.38 89 HIS A CA 1
ATOM 711 C C . HIS A 1 89 ? 8.488 -8.996 5.733 1.00 96.38 89 HIS A C 1
ATOM 713 O O . HIS A 1 89 ? 9.677 -8.818 5.471 1.00 96.38 89 HIS A O 1
ATOM 719 N N . ALA A 1 90 ? 7.907 -8.448 6.805 1.00 95.69 90 ALA A N 1
ATOM 720 C CA . ALA A 1 90 ? 8.648 -7.645 7.767 1.00 95.69 90 ALA A CA 1
ATOM 721 C C . ALA A 1 90 ? 9.786 -8.459 8.398 1.00 95.69 90 ALA A C 1
ATOM 723 O O . ALA A 1 90 ? 9.639 -9.656 8.690 1.00 95.69 90 ALA A O 1
ATOM 724 N N . PHE A 1 91 ? 10.906 -7.783 8.656 1.00 95.81 91 PHE A N 1
ATOM 725 C CA . PHE A 1 91 ? 12.078 -8.337 9.339 1.00 95.81 91 PHE A CA 1
ATOM 726 C C . PHE A 1 91 ? 11.840 -8.402 10.851 1.00 95.81 91 PHE A C 1
ATOM 728 O O . PHE A 1 91 ? 12.506 -7.745 11.646 1.00 95.81 91 PHE A O 1
ATOM 735 N N . LEU A 1 92 ? 10.830 -9.180 11.223 1.00 95.81 92 LEU A N 1
ATOM 736 C CA . LEU A 1 92 ? 10.418 -9.456 12.589 1.00 95.81 92 LEU A CA 1
ATOM 737 C C . LEU A 1 92 ? 10.669 -10.925 12.901 1.00 95.81 92 LEU A C 1
ATOM 739 O O . LEU A 1 92 ? 10.582 -11.775 12.012 1.00 95.81 92 LEU A O 1
ATOM 743 N N . ASP A 1 93 ? 10.943 -11.212 14.167 1.00 96.56 93 ASP A N 1
ATOM 744 C CA . ASP A 1 93 ? 11.060 -12.573 14.667 1.00 96.56 93 ASP A CA 1
ATOM 745 C C . ASP A 1 93 ? 9.710 -13.314 14.646 1.00 96.56 93 ASP A C 1
ATOM 747 O O . ASP A 1 93 ? 8.628 -12.713 14.654 1.00 96.56 93 ASP A O 1
ATOM 751 N N . GLU A 1 94 ? 9.790 -14.646 14.610 1.00 94.75 94 GLU A N 1
ATOM 752 C CA . GLU A 1 94 ? 8.627 -15.538 14.529 1.00 94.75 94 GLU A CA 1
ATOM 753 C C . GLU A 1 94 ? 7.626 -15.355 15.686 1.00 94.75 94 GLU A C 1
ATOM 755 O O . GLU A 1 94 ? 6.427 -15.379 15.424 1.00 94.75 94 GLU A O 1
ATOM 760 N N . PRO A 1 95 ? 8.037 -15.121 16.948 1.00 97.75 95 PRO A N 1
ATOM 761 C CA . PRO A 1 95 ? 7.094 -14.779 18.017 1.00 97.75 95 PRO A CA 1
ATOM 762 C C . PRO A 1 95 ? 6.356 -13.444 17.826 1.00 97.75 95 PRO A C 1
ATOM 764 O O . PRO A 1 95 ? 5.178 -13.341 18.174 1.00 97.75 95 PRO A O 1
ATOM 767 N N . THR A 1 96 ? 7.021 -12.421 17.284 1.00 97.50 96 THR A N 1
ATOM 768 C CA . THR A 1 96 ? 6.458 -11.064 17.156 1.00 97.50 96 THR A CA 1
ATOM 769 C C . THR A 1 96 ? 5.473 -10.924 15.992 1.00 97.50 96 THR A C 1
ATOM 771 O O . THR A 1 96 ? 4.509 -10.155 16.071 1.00 97.50 96 THR A O 1
ATOM 774 N N . LYS A 1 97 ? 5.680 -11.658 14.895 1.00 97.25 97 LYS A N 1
ATOM 775 C CA . LYS A 1 97 ? 4.903 -11.484 13.657 1.00 97.25 97 LYS A CA 1
ATOM 776 C C . LYS A 1 97 ? 3.420 -11.902 13.764 1.00 97.25 97 LYS A C 1
ATOM 778 O O . LYS A 1 97 ? 2.571 -11.105 13.352 1.00 97.25 97 LYS A O 1
ATOM 783 N N . PRO A 1 98 ? 3.046 -13.070 14.328 1.00 97.69 98 PRO A N 1
ATOM 784 C CA . PRO A 1 98 ? 1.648 -13.500 14.398 1.00 97.69 98 PRO A CA 1
ATOM 785 C C . PRO A 1 98 ? 0.732 -12.551 15.189 1.00 97.69 98 PRO A C 1
ATOM 787 O O . PRO A 1 98 ? -0.348 -12.243 14.682 1.00 97.69 98 PRO A O 1
ATOM 790 N N . PRO A 1 99 ? 1.122 -12.013 16.367 1.00 98.19 99 PRO A N 1
ATOM 791 C CA . PRO A 1 99 ? 0.311 -11.016 17.068 1.00 98.19 99 PRO A CA 1
ATOM 792 C C . PRO A 1 99 ? 0.048 -9.747 16.247 1.00 98.19 99 PRO A C 1
ATOM 794 O O . PRO A 1 99 ? -1.057 -9.208 16.282 1.00 98.19 99 PRO A O 1
ATOM 797 N N . LEU A 1 100 ? 1.034 -9.270 15.480 1.00 98.00 100 LEU A N 1
ATOM 798 C CA . LEU A 1 100 ? 0.869 -8.086 14.632 1.00 98.00 100 LEU A CA 1
ATOM 799 C C . LEU A 1 100 ? -0.058 -8.351 13.447 1.00 98.00 100 LEU A C 1
ATOM 801 O O . LEU A 1 100 ? -0.911 -7.515 13.152 1.00 98.00 100 LEU A O 1
ATOM 805 N N . LEU A 1 101 ? 0.055 -9.524 12.817 1.00 97.94 101 LEU A N 1
ATOM 806 C CA . LEU A 1 101 ? -0.890 -9.956 11.787 1.00 97.94 101 LEU A CA 1
ATOM 807 C C . LEU A 1 101 ? -2.310 -10.058 12.354 1.00 97.94 101 LEU A C 1
ATOM 809 O O . LEU A 1 101 ? -3.235 -9.508 11.768 1.00 97.94 101 LEU A O 1
ATOM 813 N N . ALA A 1 102 ? -2.494 -10.663 13.528 1.00 98.25 102 ALA A N 1
ATOM 814 C CA . ALA A 1 102 ? -3.806 -10.753 14.168 1.00 98.25 102 ALA A CA 1
ATOM 815 C C . ALA A 1 102 ? -4.397 -9.368 14.499 1.00 98.25 102 ALA A C 1
ATOM 817 O O . ALA A 1 102 ? -5.589 -9.130 14.289 1.00 98.25 102 ALA A O 1
ATOM 818 N N . ASN A 1 103 ? -3.569 -8.433 14.974 1.00 98.38 103 ASN A N 1
ATOM 819 C CA . ASN A 1 103 ? -3.987 -7.053 15.222 1.00 98.38 103 ASN A CA 1
ATOM 820 C C . ASN A 1 103 ? -4.395 -6.337 13.931 1.00 98.38 103 ASN A C 1
ATOM 822 O O . ASN A 1 103 ? -5.393 -5.615 13.929 1.00 98.38 103 ASN A O 1
ATOM 826 N N . TYR A 1 104 ? -3.655 -6.557 12.844 1.00 97.94 104 TYR A N 1
ATOM 827 C CA . TYR A 1 104 ? -4.002 -6.046 11.524 1.00 97.94 104 TYR A CA 1
ATOM 828 C C . TYR A 1 104 ? -5.351 -6.592 11.043 1.00 97.94 104 TYR A C 1
ATOM 830 O O . TYR A 1 104 ? -6.224 -5.795 10.710 1.00 97.94 104 TYR A O 1
ATOM 838 N N . GLU A 1 105 ? -5.574 -7.909 11.091 1.00 98.19 105 GLU A N 1
ATOM 839 C CA . GLU A 1 105 ? -6.852 -8.515 10.683 1.00 98.19 105 GLU A CA 1
ATOM 840 C C . GLU A 1 105 ? -8.024 -8.000 11.534 1.00 98.19 105 GLU A C 1
ATOM 842 O O . GLU A 1 105 ? -9.100 -7.699 11.018 1.00 98.19 105 GLU A O 1
ATOM 847 N N . LYS A 1 106 ? -7.816 -7.815 12.844 1.00 98.44 106 LYS A N 1
ATOM 848 C CA . LYS A 1 106 ? -8.827 -7.227 13.732 1.00 98.44 106 LYS A CA 1
ATOM 849 C C . LYS A 1 106 ? -9.146 -5.779 13.355 1.00 98.44 106 LYS A C 1
ATOM 851 O O . LYS A 1 106 ? -10.315 -5.398 13.320 1.00 98.44 106 LYS A O 1
ATOM 856 N N . ALA A 1 107 ? -8.125 -4.962 13.097 1.00 97.81 107 ALA A N 1
ATOM 857 C CA . ALA A 1 107 ? -8.308 -3.574 12.681 1.00 97.81 107 ALA A CA 1
ATOM 858 C C . ALA A 1 107 ? -8.997 -3.483 11.311 1.00 97.81 107 ALA A C 1
ATOM 860 O O . ALA A 1 107 ? -9.877 -2.640 11.127 1.00 97.81 107 ALA A O 1
ATOM 861 N N . LEU A 1 108 ? -8.647 -4.381 10.388 1.00 97.62 108 LEU A N 1
ATOM 862 C CA . LEU A 1 108 ? -9.271 -4.500 9.078 1.00 97.62 108 LEU A CA 1
ATOM 863 C C . LEU A 1 108 ? -10.757 -4.843 9.203 1.00 97.62 108 LEU A C 1
ATOM 865 O O . LEU A 1 108 ? -11.575 -4.133 8.634 1.00 97.62 108 LEU A O 1
ATOM 869 N N . ALA A 1 109 ? -11.125 -5.833 10.016 1.00 97.12 109 ALA A N 1
ATOM 870 C CA . ALA A 1 109 ? -12.528 -6.191 10.230 1.00 97.12 109 ALA A CA 1
ATOM 871 C C . ALA A 1 109 ? -13.355 -5.020 10.796 1.00 97.12 109 ALA A C 1
ATOM 873 O O . ALA A 1 109 ? -14.489 -4.787 10.378 1.00 97.12 109 ALA A O 1
ATOM 874 N N . VAL A 1 110 ? -12.783 -4.236 11.721 1.00 96.06 110 VAL A N 1
ATOM 875 C CA . VAL A 1 110 ? -13.425 -3.013 12.240 1.00 96.06 110 VAL A CA 1
ATOM 876 C C . VAL A 1 110 ? -13.576 -1.957 11.144 1.00 96.06 110 VAL A C 1
ATOM 878 O O . VAL A 1 110 ? -14.614 -1.296 11.067 1.00 96.06 110 VAL A O 1
ATOM 881 N N . TYR A 1 111 ? -12.555 -1.786 10.301 1.00 94.88 111 TYR A N 1
ATOM 882 C CA . TYR A 1 111 ? -12.608 -0.873 9.163 1.00 94.88 111 TYR A CA 1
ATOM 883 C C . TYR A 1 111 ? -13.693 -1.294 8.169 1.00 94.88 111 TYR A C 1
ATOM 885 O O . TYR A 1 111 ? -14.520 -0.469 7.789 1.00 94.88 111 TYR A O 1
ATOM 893 N N . GLU A 1 112 ? -13.734 -2.570 7.791 1.00 95.50 112 GLU A N 1
ATOM 894 C CA . GLU A 1 112 ? -14.708 -3.116 6.847 1.00 95.50 112 GLU A CA 1
ATOM 895 C C . GLU A 1 112 ? -16.136 -2.971 7.370 1.00 95.50 112 GLU A C 1
ATOM 897 O O . GLU A 1 112 ? -16.992 -2.429 6.672 1.00 95.50 112 GLU A O 1
ATOM 902 N N . ALA A 1 113 ? -16.380 -3.326 8.632 1.00 93.56 113 ALA A N 1
ATOM 903 C CA . ALA A 1 113 ? -17.688 -3.149 9.258 1.00 93.56 113 ALA A CA 1
ATOM 904 C C . ALA A 1 113 ? -18.152 -1.682 9.282 1.00 93.56 113 ALA A C 1
ATOM 906 O O . ALA A 1 113 ? -19.353 -1.413 9.275 1.00 93.56 113 ALA A O 1
ATOM 907 N N . ARG A 1 114 ? -17.218 -0.723 9.317 1.00 91.62 114 ARG A N 1
ATOM 908 C CA . ARG A 1 114 ? -17.529 0.711 9.335 1.00 91.62 114 ARG A CA 1
ATOM 909 C C . ARG A 1 114 ? -17.713 1.295 7.933 1.00 91.62 114 ARG A C 1
ATOM 911 O O . ARG A 1 114 ? -18.664 2.042 7.714 1.00 91.62 114 ARG A O 1
ATOM 918 N N . TYR A 1 115 ? -16.809 0.987 7.006 1.00 91.75 115 TYR A N 1
ATOM 919 C CA . TYR A 1 115 ? -16.664 1.718 5.741 1.00 91.75 115 TYR A CA 1
ATOM 920 C C . TYR A 1 115 ? -17.006 0.912 4.489 1.00 91.75 115 TYR A C 1
ATOM 922 O O . TYR A 1 115 ? -17.167 1.513 3.434 1.00 91.75 115 TYR A O 1
ATOM 930 N N . LEU A 1 116 ? -17.171 -0.411 4.572 1.00 90.62 116 LEU A N 1
ATOM 931 C CA . LEU A 1 116 ? -17.681 -1.214 3.451 1.00 90.62 116 LEU A CA 1
ATOM 932 C C . LEU A 1 116 ? -19.218 -1.357 3.503 1.00 90.62 116 LEU A C 1
ATOM 934 O O . LEU A 1 116 ? -19.799 -2.257 2.902 1.00 90.62 116 LEU A O 1
ATOM 938 N N . THR A 1 117 ? -19.889 -0.446 4.213 1.00 83.00 117 THR A N 1
ATOM 939 C CA . THR A 1 117 ? -21.353 -0.340 4.276 1.00 83.00 117 THR A CA 1
ATOM 940 C C . THR A 1 117 ? -21.903 0.524 3.135 1.00 83.00 117 THR A C 1
ATOM 942 O O . THR A 1 117 ? -21.163 1.243 2.461 1.00 83.00 117 THR A O 1
ATOM 945 N N . ALA A 1 118 ? -23.224 0.489 2.923 1.00 76.19 118 ALA A N 1
ATOM 946 C CA . ALA A 1 118 ? -23.876 1.273 1.870 1.00 76.19 118 ALA A CA 1
ATOM 947 C C . ALA A 1 118 ? -23.695 2.800 2.031 1.00 76.19 118 ALA A C 1
ATOM 949 O O . ALA A 1 118 ? -23.696 3.514 1.029 1.00 76.19 118 ALA A O 1
ATOM 950 N N . ASP A 1 119 ? -23.502 3.297 3.261 1.00 86.06 119 ASP A N 1
ATOM 951 C CA . ASP A 1 119 ? -23.322 4.726 3.557 1.00 86.06 119 ASP A CA 1
ATOM 952 C C . ASP A 1 119 ? -22.023 5.015 4.332 1.00 86.06 119 ASP A C 1
ATOM 954 O O . ASP A 1 119 ? -21.996 5.563 5.437 1.00 86.06 119 ASP A O 1
ATOM 958 N N . TRP A 1 120 ? -20.894 4.662 3.718 1.00 87.62 120 TRP A N 1
ATOM 959 C CA . TRP A 1 120 ? -19.562 4.987 4.239 1.00 87.62 120 TRP A 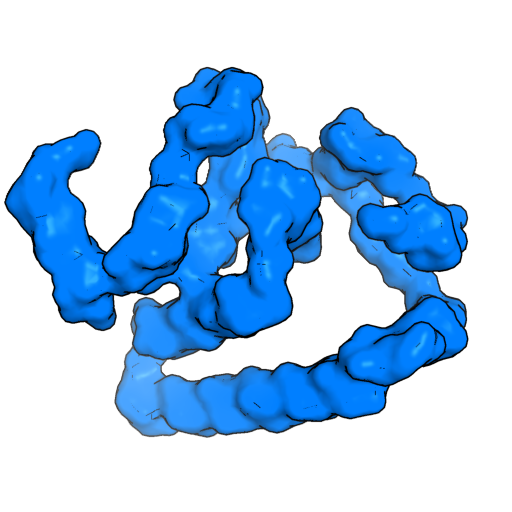CA 1
ATOM 960 C C . TRP A 1 120 ? -19.313 6.500 4.393 1.00 87.62 120 TRP A C 1
ATOM 962 O O . TRP A 1 120 ? -18.427 6.910 5.149 1.00 87.62 120 TRP A O 1
ATOM 972 N N . ARG A 1 121 ? -20.086 7.346 3.694 1.00 84.88 121 ARG A N 1
ATOM 973 C CA . ARG A 1 121 ? -19.994 8.811 3.772 1.00 84.88 121 ARG A CA 1
ATOM 974 C C . ARG A 1 121 ? -20.500 9.314 5.111 1.00 84.88 121 ARG A C 1
ATOM 976 O O . ARG A 1 121 ? -19.792 10.094 5.745 1.00 84.88 121 ARG A O 1
ATOM 983 N N . ALA A 1 122 ? -21.648 8.819 5.576 1.00 87.00 122 ALA A N 1
ATOM 984 C CA . ALA A 1 122 ? -22.114 9.099 6.929 1.00 87.00 122 ALA A CA 1
ATOM 985 C C . ALA A 1 122 ? -21.056 8.685 7.962 1.00 87.00 122 ALA A C 1
ATOM 987 O O . ALA A 1 122 ? -20.683 9.497 8.810 1.00 87.00 122 ALA A O 1
ATOM 988 N N . ALA A 1 123 ? -20.480 7.484 7.816 1.00 86.12 123 ALA A N 1
ATOM 989 C CA . ALA A 1 123 ? -19.417 6.984 8.692 1.00 86.12 123 ALA A CA 1
ATOM 990 C C . ALA A 1 123 ? -18.122 7.821 8.656 1.00 86.12 123 ALA A C 1
ATOM 992 O O . ALA A 1 123 ? -17.313 7.741 9.579 1.00 86.12 123 ALA A O 1
ATOM 993 N N . SER A 1 124 ? -17.930 8.629 7.611 1.00 86.12 124 SER A N 1
ATOM 994 C CA . SER A 1 124 ? -16.771 9.509 7.437 1.00 86.12 124 SER A CA 1
ATOM 995 C C . SER A 1 124 ? -17.041 10.966 7.832 1.00 86.12 124 SER A C 1
ATOM 997 O O . SER A 1 124 ? -16.157 11.817 7.710 1.00 86.12 124 SER A O 1
ATOM 999 N N . THR A 1 125 ? -18.252 11.279 8.297 1.00 85.56 125 THR A N 1
ATOM 1000 C CA . THR A 1 125 ? -18.628 12.640 8.696 1.00 85.56 125 THR A CA 1
ATOM 1001 C C . THR A 1 125 ? -17.753 13.117 9.854 1.00 85.56 125 THR A C 1
ATOM 1003 O O . THR A 1 125 ? -17.603 12.428 10.859 1.00 85.56 125 THR A O 1
ATOM 1006 N N . GLY A 1 126 ? -17.174 14.312 9.721 1.00 81.94 126 GLY A N 1
ATOM 1007 C CA . GLY A 1 126 ? -16.306 14.906 10.743 1.00 81.94 126 GLY A CA 1
ATOM 1008 C C . GLY A 1 126 ? -14.858 14.406 10.733 1.00 81.94 126 GLY A C 1
ATOM 1009 O O . GLY A 1 126 ? -14.062 14.872 11.546 1.00 81.94 126 GLY A O 1
ATOM 1010 N N . LEU A 1 127 ? -14.483 13.509 9.813 1.00 84.56 127 LEU A N 1
ATOM 1011 C CA . LEU A 1 127 ? -13.076 13.185 9.585 1.00 84.56 127 LEU A CA 1
ATOM 1012 C C . LEU A 1 127 ? -12.371 14.356 8.899 1.00 84.56 127 LEU A C 1
ATOM 1014 O O . LEU A 1 127 ? -12.819 14.851 7.865 1.00 84.56 127 LEU A O 1
ATOM 1018 N N . THR A 1 128 ? -11.227 14.756 9.446 1.00 83.12 128 THR A N 1
ATOM 1019 C CA . THR A 1 128 ? -10.342 15.733 8.809 1.00 83.12 128 THR A CA 1
ATOM 1020 C C . THR A 1 128 ? -9.348 14.990 7.918 1.00 83.12 128 THR A C 1
ATOM 1022 O O . THR A 1 128 ? -8.472 14.300 8.449 1.00 83.12 128 THR A O 1
ATOM 1025 N N . PRO A 1 129 ? -9.441 15.096 6.581 1.00 81.94 129 PRO A N 1
ATOM 1026 C CA . PRO A 1 129 ? -8.492 14.435 5.701 1.00 81.94 129 PRO A CA 1
ATOM 1027 C C . PRO A 1 129 ? -7.109 15.081 5.824 1.00 81.94 129 PRO A C 1
ATOM 1029 O O . PRO A 1 129 ? -6.966 16.307 5.822 1.00 81.94 129 PRO A O 1
ATOM 1032 N N . ILE A 1 130 ? -6.072 14.247 5.876 1.00 86.19 130 ILE A N 1
ATOM 1033 C CA . ILE A 1 130 ? -4.691 14.703 5.724 1.00 86.19 130 ILE A CA 1
ATOM 1034 C C . ILE A 1 130 ? -4.435 14.862 4.229 1.00 86.19 130 ILE A C 1
ATOM 1036 O O . ILE A 1 130 ? -4.534 13.897 3.476 1.00 86.19 130 ILE A O 1
ATOM 1040 N N . VAL A 1 131 ? -4.119 16.085 3.802 1.00 88.44 131 VAL A N 1
ATOM 1041 C CA . VAL A 1 131 ? -3.871 16.395 2.391 1.00 88.44 131 VAL A CA 1
ATOM 1042 C C . VAL A 1 131 ? -2.471 16.973 2.228 1.00 88.44 131 VAL A C 1
ATOM 1044 O O . VAL A 1 131 ? -2.212 18.123 2.605 1.00 88.44 131 VAL A O 1
ATOM 1047 N N . SER A 1 132 ? -1.587 16.166 1.648 1.00 92.06 132 SER A N 1
ATOM 1048 C CA . SER A 1 132 ? -0.193 16.505 1.368 1.00 92.06 132 SER A CA 1
ATOM 1049 C C . SER A 1 132 ? -0.075 17.479 0.190 1.00 92.06 132 SER A C 1
ATOM 1051 O O . SER A 1 132 ? -1.044 17.726 -0.544 1.00 92.06 132 SER A O 1
ATOM 1053 N N . LYS A 1 133 ? 1.103 18.087 -0.015 1.00 92.44 133 LYS A N 1
ATOM 1054 C CA . LYS A 1 133 ? 1.300 18.913 -1.223 1.00 92.44 133 LYS A CA 1
ATOM 1055 C C . LYS A 1 133 ? 1.245 18.062 -2.485 1.00 92.44 133 LYS A C 1
ATOM 1057 O O . LYS A 1 133 ? 0.716 18.535 -3.497 1.00 92.44 133 LYS A O 1
ATOM 1062 N N . TYR A 1 134 ? 1.732 16.822 -2.419 1.00 92.75 134 TYR A N 1
ATOM 1063 C CA . TYR A 1 134 ? 1.632 15.889 -3.530 1.00 92.75 134 TYR A CA 1
ATOM 1064 C C . TYR A 1 134 ? 0.175 15.661 -3.944 1.00 92.75 134 TYR A C 1
ATOM 1066 O O . TYR A 1 134 ? -0.158 15.921 -5.100 1.00 92.75 134 TYR A O 1
ATOM 1074 N N . SER A 1 135 ? -0.722 15.271 -3.030 1.00 90.81 135 SER A N 1
ATOM 1075 C CA . SER A 1 135 ? -2.120 15.001 -3.403 1.00 90.81 135 SER A CA 1
ATOM 1076 C C . SER A 1 135 ? -2.878 16.241 -3.872 1.00 90.81 135 SER A C 1
ATOM 1078 O O . SER A 1 135 ? -3.702 16.140 -4.786 1.00 90.81 135 SER A O 1
ATOM 1080 N N . LYS A 1 136 ? -2.565 17.431 -3.339 1.00 91.06 136 LYS A N 1
ATOM 1081 C CA . LYS A 1 136 ? -3.089 18.701 -3.879 1.00 91.06 136 LYS A CA 1
ATOM 1082 C C . LYS A 1 136 ? -2.699 18.889 -5.342 1.00 91.06 136 LYS A C 1
ATOM 1084 O O . LYS A 1 136 ? -3.541 19.235 -6.164 1.00 91.06 136 LYS A O 1
ATOM 1089 N N . LYS A 1 137 ? -1.429 18.656 -5.683 1.00 91.25 137 LYS A N 1
ATOM 1090 C CA . LYS A 1 137 ? -0.913 18.868 -7.041 1.00 91.25 137 LYS A CA 1
ATOM 1091 C C . LYS A 1 137 ? -1.356 17.771 -8.012 1.00 91.25 137 LYS A C 1
ATOM 1093 O O . LYS A 1 137 ? -1.771 18.080 -9.125 1.00 91.25 137 LYS A O 1
ATOM 1098 N N . ALA A 1 138 ? -1.255 16.508 -7.604 1.00 89.12 138 ALA A N 1
ATOM 1099 C CA . ALA A 1 138 ? -1.498 15.348 -8.457 1.00 89.12 138 ALA A CA 1
ATOM 1100 C C . ALA A 1 138 ? -2.992 15.064 -8.664 1.00 89.12 138 ALA A C 1
ATOM 1102 O O . ALA A 1 138 ? -3.394 14.692 -9.763 1.00 89.12 138 ALA A O 1
ATOM 1103 N N . PHE A 1 139 ? -3.812 15.274 -7.631 1.00 88.56 139 PHE A N 1
ATOM 1104 C CA . PHE A 1 139 ? -5.216 14.852 -7.615 1.00 88.56 139 PHE A CA 1
ATOM 1105 C C . PHE A 1 139 ? -6.199 15.981 -7.293 1.00 88.56 139 PHE A C 1
ATOM 1107 O O . PHE A 1 139 ? -7.401 15.738 -7.239 1.00 88.56 139 PHE A O 1
ATOM 1114 N N . ARG A 1 140 ? -5.713 17.215 -7.086 1.00 88.69 140 ARG A N 1
ATOM 1115 C CA . ARG A 1 140 ? -6.538 18.385 -6.729 1.00 88.69 140 ARG A CA 1
ATOM 1116 C C . ARG A 1 140 ? -7.359 18.177 -5.449 1.00 88.69 140 ARG A C 1
ATOM 1118 O O . ARG A 1 140 ? -8.412 18.789 -5.287 1.00 88.69 140 ARG A O 1
ATOM 1125 N N . LEU A 1 141 ? -6.877 17.335 -4.528 1.00 85.19 141 LEU A N 1
ATOM 1126 C CA . LEU A 1 141 ? -7.535 17.125 -3.237 1.00 85.19 141 LEU A CA 1
ATOM 1127 C C . LEU A 1 141 ? -7.440 18.390 -2.378 1.00 85.19 141 LEU A C 1
ATOM 1129 O O . LEU A 1 141 ? -6.433 19.098 -2.395 1.00 85.19 141 LEU A O 1
ATOM 1133 N N . THR A 1 142 ? -8.479 18.668 -1.593 1.00 78.75 142 THR A N 1
ATOM 1134 C CA . THR A 1 142 ? -8.513 19.802 -0.661 1.00 78.75 142 THR A CA 1
ATOM 1135 C C . THR A 1 142 ? -8.840 19.324 0.751 1.00 78.75 142 THR A C 1
ATOM 1137 O O . THR A 1 142 ? -9.475 18.291 0.936 1.00 78.75 142 THR A O 1
ATOM 1140 N N . ALA A 1 143 ? -8.412 20.077 1.772 1.00 64.06 143 ALA A N 1
ATOM 1141 C CA . ALA A 1 143 ? -8.690 19.743 3.177 1.00 64.06 143 ALA A CA 1
ATOM 1142 C C . ALA A 1 143 ? -10.192 19.802 3.526 1.00 64.06 143 ALA A C 1
ATOM 1144 O O . ALA A 1 143 ? -10.615 19.252 4.535 1.00 64.06 143 ALA A O 1
ATOM 1145 N N . ARG A 1 144 ? -10.996 20.451 2.672 1.00 57.88 144 ARG A N 1
ATOM 1146 C CA . ARG A 1 144 ? -12.463 20.444 2.706 1.00 57.88 144 ARG A CA 1
ATOM 1147 C C . ARG A 1 144 ? -13.036 19.496 1.655 1.00 57.88 144 ARG A C 1
ATOM 1149 O O . ARG A 1 144 ? -14.052 19.810 1.041 1.00 57.88 144 ARG A O 1
ATOM 1156 N N . ALA A 1 145 ? -12.374 18.373 1.391 1.00 50.16 145 ALA A N 1
ATOM 1157 C CA . ALA A 1 145 ? -12.971 17.352 0.553 1.00 50.16 145 ALA A CA 1
ATOM 1158 C C . ALA A 1 145 ? -14.244 16.868 1.252 1.00 50.16 145 ALA A C 1
ATOM 1160 O O . ALA A 1 145 ? -14.186 16.112 2.222 1.00 50.16 145 ALA A O 1
ATOM 1161 N N . ASN A 1 146 ? -15.398 17.301 0.747 1.00 45.78 146 ASN A N 1
ATOM 1162 C CA . ASN A 1 146 ? -16.613 16.532 0.903 1.00 45.78 146 ASN A CA 1
ATOM 1163 C C . ASN A 1 146 ? -16.290 15.176 0.277 1.00 45.78 146 ASN A C 1
ATOM 1165 O O . ASN A 1 146 ? -16.273 15.039 -0.944 1.00 45.78 146 ASN A O 1
ATOM 1169 N N . LEU A 1 147 ? -16.004 14.171 1.110 1.00 50.84 147 LEU A N 1
ATOM 1170 C CA . LEU A 1 147 ? -15.791 12.784 0.678 1.00 50.84 147 LEU A CA 1
ATOM 1171 C C . LEU A 1 147 ? -16.960 12.280 -0.204 1.00 50.84 147 LEU A C 1
ATOM 1173 O O . LEU A 1 147 ? -16.805 11.342 -0.977 1.00 50.84 147 LEU A O 1
ATOM 1177 N N . GLY A 1 148 ? -18.102 12.983 -0.157 1.00 46.41 148 GLY A N 1
ATOM 1178 C CA . GLY A 1 148 ? -19.201 12.976 -1.123 1.00 46.41 148 GLY A CA 1
ATOM 1179 C C . GLY A 1 148 ? -18.822 12.975 -2.610 1.00 46.41 148 GLY A C 1
ATOM 1180 O O . GLY A 1 148 ? -19.457 12.255 -3.376 1.00 46.41 148 GLY A O 1
ATOM 1181 N N . GLU A 1 149 ? -17.801 13.735 -3.013 1.00 43.09 149 GLU A N 1
ATOM 1182 C CA . GLU A 1 149 ? -17.482 14.015 -4.426 1.00 43.09 149 GLU A CA 1
ATOM 1183 C C . GLU A 1 149 ? -16.433 13.074 -5.037 1.00 43.09 149 GLU A C 1
ATOM 1185 O O . GLU A 1 149 ? -16.225 13.071 -6.252 1.00 43.09 149 GLU A O 1
ATOM 1190 N N . LEU A 1 150 ? -15.783 12.244 -4.217 1.00 50.59 150 LEU A N 1
ATOM 1191 C CA . LEU A 1 150 ? -14.856 11.228 -4.702 1.00 50.59 150 LEU A CA 1
ATOM 1192 C C . LEU A 1 150 ? -15.671 10.063 -5.289 1.00 50.59 150 LEU A C 1
ATOM 1194 O O . LEU A 1 150 ? -16.291 9.295 -4.554 1.00 50.59 150 LEU A O 1
ATOM 1198 N N . ARG A 1 151 ? -15.707 9.987 -6.625 1.00 45.97 151 ARG A N 1
ATOM 1199 C CA . ARG A 1 151 ? -16.150 8.802 -7.377 1.00 45.97 151 ARG A CA 1
ATOM 1200 C C . ARG A 1 151 ? -15.085 7.717 -7.360 1.00 45.97 151 ARG A C 1
ATOM 1202 O O . ARG A 1 151 ? -13.880 8.075 -7.444 1.00 45.97 151 ARG A O 1
#

Foldseek 3Di:
DDPVVLVVQQVLQDEDEDAPQVCCVVVVDVQPVPDCVLVCLVSRRHYAYDNVCCPVRQDDPVNRLVCCCVRPVDDPVSSLSRVLSCLVPDPDDPVVRPVVSVVSVVVVVVCCVQQVDPCNLVSCPPPQDDATPNCCVPPVDDSPPSVVPDD

Radius of gyration: 16.77 Å; chains: 1; bounding box: 39×38×36 Å

pLDDT: mean 89.93, std 11.31, range [43.09, 98.44]

Sequence (151 aa):
MSSATYLLLRNNRYLVEINLVSNRLLAYVTDPMQHPFPVLLRTGVPVGLNTDDRGMWDSTFTDEYFTAVKNYNLSWAETVSLARNSLVHAFLDEPTKPPLLANYEKALAVYEARYLTADWRAASTGLTPIVSKYSKKAFRLTARANLGELR